Protein AF-A0A1E7GAS8-F1 (afdb_monomer)

Foldseek 3Di:
DKDKDKDFDAQVCVVVVVVVVVVVQWDFDDDDSGITITIHDPCVVVVVVVVVVVVVVVVVVVVVVVVVVVVD

Radius of gyration: 22.13 Å; Cα contacts (8 Å, |Δi|>4): 66; chains: 1; bounding box: 39×15×65 Å

Sequence (72 aa):
MANVIVMQVPKDKLQQEIECKIVDGWKLRKNNENIAVLTRRSGWENLLIHIAISLLMLESLYLFYHWVKDKN

pLDDT: mean 77.31, std 10.62, range [47.88, 95.31]

Solvent-accessible surface area (backbone atoms only — not comparable to full-atom values): 4118 Å² total; per-residue (Å²): 124,74,51,71,49,77,46,76,41,60,61,92,50,36,59,60,53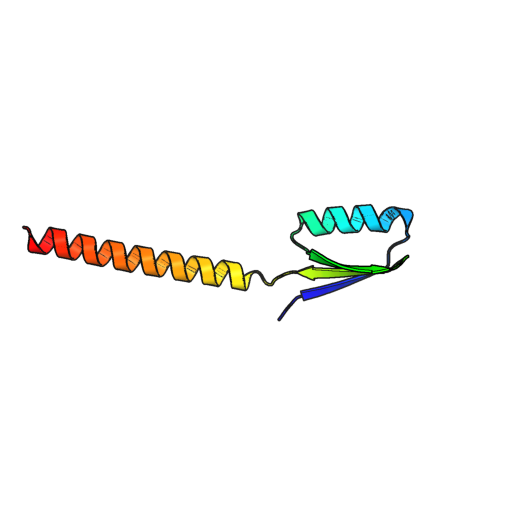,49,52,54,39,40,75,74,59,33,42,82,76,47,78,52,86,48,39,41,34,33,35,29,78,48,70,61,64,62,50,52,53,50,52,52,52,53,52,53,50,50,51,54,51,50,54,50,51,52,55,55,59,75,74,107

Structure (mmCIF, N/CA/C/O backbone):
data_AF-A0A1E7GAS8-F1
#
_entry.id   AF-A0A1E7GAS8-F1
#
loop_
_atom_site.group_PDB
_atom_site.id
_atom_site.type_symbol
_atom_site.label_atom_id
_atom_site.label_alt_id
_atom_site.label_comp_id
_atom_site.label_asym_id
_atom_site.label_entity_id
_atom_site.label_seq_id
_atom_site.pdbx_PDB_ins_code
_atom_site.Cartn_x
_atom_site.Cartn_y
_atom_site.Cartn_z
_atom_site.occupancy
_atom_site.B_iso_or_equiv
_atom_site.auth_seq_id
_atom_site.auth_comp_id
_atom_site.auth_asym_id
_atom_site.auth_atom_id
_atom_site.pdbx_PDB_model_num
ATOM 1 N N . MET A 1 1 ? -13.002 -5.511 -4.816 1.00 47.88 1 MET A N 1
ATOM 2 C CA . MET A 1 1 ? -13.561 -5.941 -3.513 1.00 47.88 1 MET A CA 1
ATOM 3 C C . MET A 1 1 ? -12.699 -5.367 -2.398 1.00 47.88 1 MET A C 1
ATOM 5 O O . MET A 1 1 ? -11.487 -5.541 -2.449 1.00 47.88 1 MET A O 1
ATOM 9 N N . ALA A 1 2 ? -13.285 -4.612 -1.466 1.00 58.28 2 ALA A N 1
ATOM 10 C CA . ALA A 1 2 ? -12.568 -4.063 -0.313 1.00 58.28 2 ALA A CA 1
ATOM 11 C C . ALA A 1 2 ? -12.564 -5.098 0.817 1.00 58.28 2 ALA A C 1
ATOM 13 O O . ALA A 1 2 ? -13.620 -5.630 1.151 1.00 58.28 2 ALA A O 1
ATOM 14 N N . ASN A 1 3 ? -11.396 -5.376 1.399 1.00 68.75 3 ASN A N 1
ATOM 15 C CA . ASN A 1 3 ? -11.314 -6.249 2.566 1.00 68.75 3 ASN A CA 1
ATOM 16 C C . ASN A 1 3 ? -11.749 -5.445 3.791 1.00 68.75 3 ASN A C 1
ATOM 18 O O . ASN A 1 3 ? -11.122 -4.437 4.124 1.00 68.75 3 ASN A O 1
ATOM 22 N N . VAL A 1 4 ? -12.838 -5.868 4.429 1.00 69.56 4 VAL A N 1
ATOM 23 C CA . VAL A 1 4 ? -13.369 -5.251 5.647 1.00 69.56 4 VAL A CA 1
ATOM 24 C C . VAL A 1 4 ? -13.098 -6.199 6.803 1.00 69.56 4 VAL A C 1
ATOM 26 O O . VAL A 1 4 ? -13.485 -7.362 6.732 1.00 69.56 4 VAL A O 1
ATOM 29 N N . ILE A 1 5 ? -12.455 -5.706 7.860 1.00 76.31 5 ILE A N 1
ATOM 30 C CA . ILE A 1 5 ? -12.360 -6.435 9.127 1.00 76.31 5 ILE A CA 1
ATOM 31 C C . ILE A 1 5 ? -13.067 -5.636 10.211 1.00 76.31 5 ILE A C 1
ATOM 33 O O . ILE A 1 5 ? -12.989 -4.406 10.262 1.00 76.31 5 ILE A O 1
ATOM 37 N N . VAL A 1 6 ? -13.775 -6.358 11.069 1.00 76.44 6 VAL A N 1
ATOM 38 C CA . VAL A 1 6 ? -14.420 -5.817 12.259 1.00 76.44 6 VAL A CA 1
ATOM 39 C C . VAL A 1 6 ? -13.634 -6.348 13.444 1.00 76.44 6 VAL A C 1
ATOM 41 O O . VAL A 1 6 ? -13.544 -7.560 13.626 1.0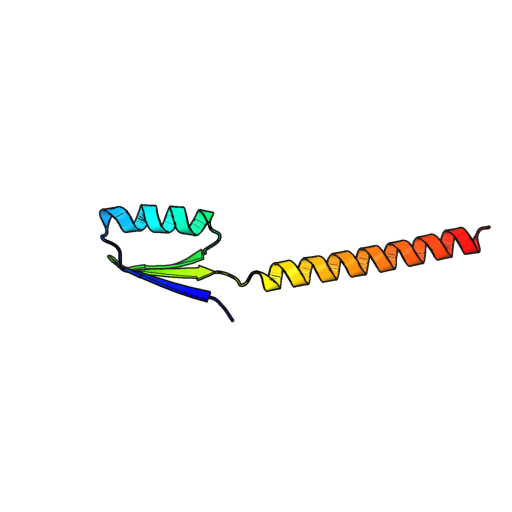0 76.44 6 VAL A O 1
ATOM 44 N N . MET A 1 7 ? -13.039 -5.451 14.221 1.00 72.50 7 MET A N 1
ATOM 45 C CA . MET A 1 7 ? -12.328 -5.797 15.446 1.00 72.50 7 MET A CA 1
ATOM 46 C C . MET A 1 7 ? -13.150 -5.326 16.641 1.00 72.50 7 MET A C 1
ATOM 48 O O . MET A 1 7 ? -13.473 -4.143 16.759 1.00 72.50 7 MET A O 1
ATOM 52 N N . GLN A 1 8 ? -13.506 -6.272 17.507 1.00 71.69 8 GLN A N 1
ATOM 53 C CA . GLN A 1 8 ? -14.032 -6.003 18.840 1.00 71.69 8 GLN A CA 1
ATOM 54 C C . GLN A 1 8 ? -12.898 -6.206 19.832 1.00 71.69 8 GLN A C 1
ATOM 56 O O . GLN A 1 8 ? -12.416 -7.322 20.009 1.00 71.69 8 GLN A O 1
ATOM 61 N N . VAL A 1 9 ? -12.458 -5.119 20.448 1.00 70.12 9 VAL A N 1
ATOM 62 C CA . VAL A 1 9 ? -11.363 -5.126 21.419 1.00 70.12 9 VAL A CA 1
ATOM 63 C C . VAL A 1 9 ? -11.727 -4.185 22.568 1.00 70.12 9 VAL A C 1
ATOM 65 O O . VAL A 1 9 ? -12.430 -3.198 22.330 1.00 70.12 9 VAL A O 1
ATOM 68 N N . PRO A 1 10 ? -11.294 -4.476 23.811 1.00 70.38 10 PRO A N 1
ATOM 69 C CA . PRO A 1 10 ? -11.560 -3.621 24.964 1.00 70.38 10 PRO A CA 1
ATOM 70 C C . PRO A 1 10 ? -11.056 -2.198 24.717 1.00 70.38 10 PRO A C 1
ATOM 72 O O . PRO A 1 10 ? -9.988 -2.026 24.124 1.00 70.38 10 PRO A O 1
ATOM 75 N N . LYS A 1 11 ? -11.795 -1.194 25.198 1.00 70.31 11 LYS A N 1
ATOM 76 C CA . LYS A 1 11 ? -11.536 0.238 24.968 1.00 70.31 11 LYS A CA 1
ATOM 77 C C . LYS A 1 11 ? -10.074 0.640 25.223 1.00 70.31 11 LYS A C 1
ATOM 79 O O . LYS A 1 11 ? -9.496 1.350 24.407 1.00 70.31 11 LYS A O 1
ATOM 84 N N . ASP A 1 12 ? -9.451 0.088 26.266 1.00 74.62 12 ASP A N 1
ATOM 85 C CA . ASP A 1 12 ? -8.044 0.326 26.630 1.00 74.62 12 ASP A CA 1
ATOM 86 C C . ASP A 1 12 ? -7.012 -0.168 25.601 1.00 74.62 12 ASP A C 1
ATOM 88 O O . ASP A 1 12 ? -5.897 0.342 25.549 1.00 74.62 12 ASP A O 1
ATOM 92 N N . LYS A 1 13 ? -7.360 -1.162 24.774 1.00 73.88 13 LYS A N 1
ATOM 93 C CA . LYS A 1 13 ? -6.467 -1.757 23.758 1.00 73.88 13 LYS A CA 1
ATOM 94 C C . LYS A 1 13 ? -6.884 -1.438 22.324 1.00 73.88 13 LYS A C 1
ATOM 96 O O . LYS A 1 13 ? -6.102 -1.641 21.398 1.00 73.88 13 LYS A O 1
ATOM 101 N N . LEU A 1 14 ? -8.101 -0.924 22.136 1.00 76.06 14 LEU A N 1
ATOM 102 C CA . LEU A 1 14 ? -8.691 -0.632 20.831 1.00 76.06 14 LEU A CA 1
ATOM 103 C C . LEU A 1 14 ? -7.835 0.354 20.028 1.00 76.06 14 LEU A C 1
ATOM 105 O O . LEU A 1 14 ? -7.591 0.137 18.846 1.00 76.06 14 LEU A O 1
ATOM 109 N N . GLN A 1 15 ? -7.348 1.416 20.671 1.00 76.56 15 GLN A N 1
ATOM 110 C CA . GLN A 1 15 ? -6.537 2.432 20.000 1.00 76.56 15 GLN A CA 1
ATOM 111 C C . GLN A 1 15 ? -5.182 1.874 19.543 1.00 76.56 15 GLN A C 1
ATOM 113 O O . GLN A 1 15 ? -4.786 2.106 18.404 1.00 76.56 15 GLN A O 1
ATOM 118 N N . GLN A 1 16 ? -4.531 1.065 20.3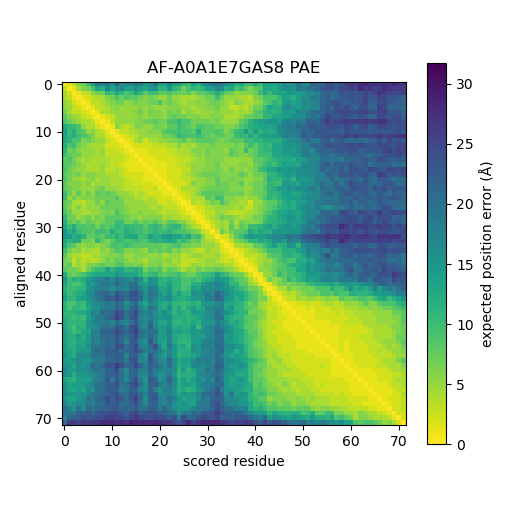82 1.00 80.06 16 GLN A N 1
ATOM 119 C CA . GLN A 1 16 ? -3.253 0.431 20.057 1.00 80.06 16 GLN A CA 1
ATOM 120 C C . GLN A 1 16 ? -3.391 -0.575 18.901 1.00 80.06 16 GLN A C 1
ATOM 122 O O . GLN A 1 16 ? -2.562 -0.605 17.994 1.00 80.06 16 GLN A O 1
ATOM 127 N N . GLU A 1 17 ? -4.463 -1.370 18.889 1.00 77.75 17 GLU A N 1
ATOM 128 C CA . GLU A 1 17 ? -4.775 -2.291 17.787 1.00 77.75 17 GLU A CA 1
ATOM 129 C C . GLU A 1 17 ? -5.069 -1.546 16.478 1.00 77.75 17 GLU A C 1
ATOM 131 O O . GLU A 1 17 ? -4.612 -1.963 15.411 1.00 77.75 17 GLU A O 1
ATOM 136 N N . ILE A 1 18 ? -5.787 -0.418 16.547 1.00 78.69 18 ILE A N 1
ATOM 137 C CA . ILE A 1 18 ? -6.025 0.448 15.387 1.00 78.69 18 ILE A CA 1
ATOM 138 C C . ILE A 1 18 ? -4.698 0.989 14.847 1.00 78.69 18 ILE A C 1
ATOM 140 O O . ILE A 1 18 ? -4.468 0.893 13.644 1.00 78.69 18 ILE A O 1
ATOM 144 N N . GLU A 1 19 ? -3.823 1.524 15.700 1.00 78.50 19 GLU A N 1
ATOM 145 C CA . GLU A 1 19 ? -2.512 2.048 15.287 1.00 78.50 19 GLU A CA 1
ATOM 146 C C . GLU A 1 19 ? -1.656 0.964 14.627 1.00 78.50 19 GLU A C 1
ATOM 148 O O . GLU A 1 19 ? -1.123 1.175 13.537 1.00 78.50 19 GLU A O 1
ATOM 153 N N . CYS A 1 20 ? -1.613 -0.230 15.221 1.00 77.81 20 CYS A N 1
ATOM 154 C CA . CYS A 1 20 ? -0.889 -1.372 14.670 1.00 77.81 20 CYS A CA 1
ATOM 155 C C . CYS A 1 20 ? -1.430 -1.764 13.279 1.00 77.81 20 CYS A C 1
ATOM 157 O O . CYS A 1 20 ? -0.676 -1.945 12.322 1.00 77.81 20 CYS A O 1
ATOM 159 N N . LYS A 1 21 ? -2.760 -1.797 13.117 1.00 76.88 21 LYS A N 1
ATOM 160 C CA . LYS A 1 21 ? -3.411 -2.097 11.830 1.00 76.88 21 LYS A CA 1
ATOM 161 C C . LYS A 1 21 ? -3.233 -0.989 10.792 1.00 76.88 21 LYS A C 1
ATOM 163 O O . LYS A 1 21 ? -3.166 -1.291 9.599 1.00 76.88 21 LYS A O 1
ATOM 168 N N . ILE A 1 22 ? -3.148 0.272 11.209 1.00 77.06 22 ILE A N 1
ATOM 169 C CA . ILE A 1 22 ? -2.854 1.395 10.310 1.00 77.06 22 ILE A CA 1
ATOM 170 C C . ILE A 1 22 ? -1.449 1.254 9.722 1.00 77.06 22 ILE A C 1
ATOM 172 O O . ILE A 1 22 ? -1.291 1.443 8.514 1.00 77.06 22 ILE A O 1
ATOM 176 N N . VAL A 1 23 ? -0.462 0.852 10.532 1.00 75.75 23 VAL A N 1
ATOM 177 C CA . VAL A 1 23 ? 0.899 0.547 10.051 1.00 75.75 23 VAL A CA 1
ATOM 178 C C . VAL A 1 23 ? 0.882 -0.596 9.025 1.00 75.75 23 VAL A C 1
ATOM 180 O O . VAL A 1 23 ? 1.553 -0.510 8.000 1.00 75.75 23 VAL A O 1
ATOM 183 N N . ASP A 1 24 ? 0.027 -1.604 9.215 1.00 70.75 24 ASP A N 1
ATOM 184 C CA . ASP A 1 24 ? -0.228 -2.693 8.250 1.00 70.75 24 ASP A CA 1
ATOM 185 C C . ASP A 1 24 ? -0.995 -2.262 6.971 1.00 70.75 24 ASP A C 1
ATOM 187 O O . ASP A 1 24 ? -1.329 -3.082 6.102 1.00 70.75 24 ASP A O 1
ATOM 191 N N . GLY A 1 25 ? -1.313 -0.972 6.831 1.00 70.31 25 GLY A N 1
ATOM 192 C CA . GLY A 1 25 ? -1.989 -0.411 5.661 1.00 70.31 25 GLY A CA 1
ATOM 193 C C . GLY A 1 25 ? -3.514 -0.551 5.683 1.00 70.31 25 GLY A C 1
ATOM 194 O O . GLY A 1 25 ? -4.162 -0.453 4.633 1.00 70.31 25 GLY A O 1
ATOM 195 N N . TRP A 1 26 ? -4.111 -0.783 6.853 1.00 78.88 26 TRP A N 1
ATOM 196 C CA . TRP A 1 26 ? -5.559 -0.721 7.034 1.00 78.88 26 TRP A CA 1
ATOM 197 C C . TRP A 1 26 ? -6.010 0.713 7.311 1.00 78.88 26 TRP A C 1
ATOM 199 O O . TRP A 1 26 ? -5.411 1.441 8.092 1.00 78.88 26 TRP A O 1
ATOM 209 N N . LYS A 1 27 ? -7.117 1.131 6.701 1.00 75.69 27 LYS A N 1
ATOM 210 C CA . LYS A 1 27 ? -7.757 2.420 6.976 1.00 75.69 27 LYS A CA 1
ATOM 211 C C . LYS A 1 27 ? -8.955 2.233 7.890 1.00 75.69 27 LYS A C 1
ATOM 213 O O . LYS A 1 27 ? -9.865 1.465 7.574 1.00 75.69 27 LYS A O 1
ATOM 218 N N . LEU A 1 28 ? -8.985 2.975 8.991 1.00 76.00 28 LEU A N 1
ATOM 219 C CA . LEU A 1 28 ? -10.143 3.045 9.875 1.00 76.00 28 LEU A CA 1
ATOM 220 C C . LEU A 1 28 ? -11.317 3.705 9.140 1.00 76.00 28 LEU A C 1
ATOM 222 O O . LEU A 1 28 ? -11.183 4.805 8.608 1.00 76.00 28 LEU A O 1
ATOM 226 N N . ARG A 1 29 ? -12.467 3.026 9.096 1.00 73.81 29 ARG A N 1
ATOM 227 C CA . ARG A 1 29 ? -13.691 3.537 8.461 1.00 73.81 29 ARG A CA 1
ATOM 228 C C . ARG A 1 29 ? -14.712 4.020 9.484 1.00 73.81 29 ARG A C 1
ATOM 230 O O . ARG A 1 29 ? -15.408 4.998 9.233 1.00 73.81 29 ARG A O 1
ATOM 237 N N . LYS A 1 30 ? -14.843 3.314 10.608 1.00 73.44 30 LYS A N 1
ATOM 238 C CA . LYS A 1 30 ? -15.782 3.662 11.679 1.00 73.44 30 LYS A CA 1
ATOM 239 C C . LYS A 1 30 ? -15.220 3.199 13.021 1.00 73.44 30 LYS A C 1
ATOM 241 O O . LYS A 1 30 ? -14.705 2.088 13.113 1.00 73.44 30 LYS A O 1
ATOM 246 N N . ASN A 1 31 ? -15.334 4.052 14.029 1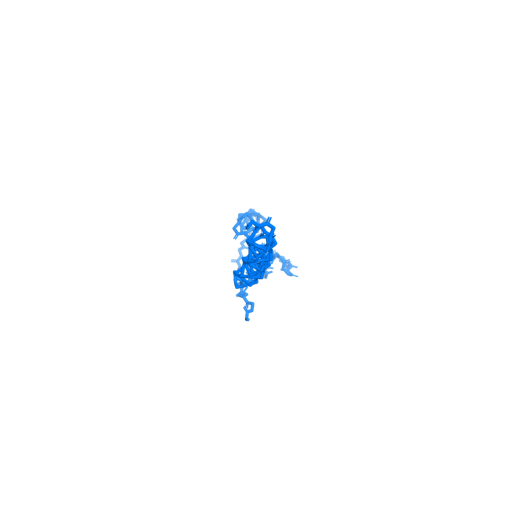.00 67.88 31 ASN A N 1
ATOM 247 C CA . ASN A 1 31 ? -14.990 3.771 15.419 1.00 67.88 31 ASN A CA 1
ATOM 248 C C . ASN A 1 31 ? -16.269 3.933 16.253 1.00 67.88 31 ASN A C 1
ATOM 250 O O . ASN A 1 31 ? -16.981 4.924 16.085 1.00 67.88 31 ASN A O 1
ATOM 254 N N . ASN A 1 32 ? -16.571 2.948 17.094 1.00 71.50 32 ASN A N 1
ATOM 255 C CA . ASN A 1 32 ? -17.538 3.044 18.183 1.00 71.50 32 ASN A CA 1
ATOM 256 C C . ASN A 1 32 ? -16.889 2.494 19.465 1.00 71.50 32 ASN A C 1
ATOM 258 O O . ASN A 1 32 ? -15.874 1.810 19.373 1.00 71.50 32 ASN A O 1
ATOM 262 N N . GLU A 1 33 ? -17.484 2.721 20.641 1.00 65.81 33 GLU A N 1
ATOM 263 C CA . GLU A 1 33 ? -16.816 2.535 21.948 1.00 65.81 33 GLU A CA 1
ATOM 264 C C . GLU A 1 33 ? -16.066 1.208 22.174 1.00 65.81 33 GLU A C 1
ATOM 266 O O . GLU A 1 33 ? -15.094 1.215 22.919 1.00 65.81 33 GLU A O 1
ATOM 271 N N . ASN A 1 34 ? -16.465 0.108 21.521 1.00 64.88 34 ASN A N 1
ATOM 272 C CA . ASN A 1 34 ? -15.776 -1.192 21.569 1.00 64.88 34 ASN A CA 1
ATOM 273 C C . ASN A 1 34 ? -15.610 -1.859 20.185 1.00 64.88 34 ASN A C 1
ATOM 275 O O . ASN A 1 34 ? -15.321 -3.054 20.107 1.00 64.88 34 ASN A O 1
ATOM 279 N N . ILE A 1 35 ? -15.863 -1.141 19.082 1.00 70.44 35 ILE A N 1
ATOM 280 C CA . ILE A 1 35 ? -15.860 -1.719 17.726 1.00 70.44 35 ILE A CA 1
ATOM 281 C C . ILE A 1 35 ? -15.081 -0.816 16.771 1.00 70.44 35 ILE A C 1
ATOM 283 O O . ILE A 1 35 ? -15.494 0.312 16.494 1.00 70.44 35 ILE A O 1
ATOM 287 N N . ALA A 1 36 ? -14.004 -1.349 16.195 1.00 73.06 36 ALA A N 1
ATOM 288 C CA . ALA A 1 36 ? -13.276 -0.726 15.097 1.00 73.06 36 ALA A CA 1
ATOM 289 C C . ALA A 1 36 ? -13.588 -1.448 13.782 1.00 73.06 36 ALA A C 1
ATOM 291 O O . ALA A 1 36 ? -13.371 -2.653 13.641 1.00 73.06 36 ALA A O 1
ATOM 292 N N . VAL A 1 37 ? -14.088 -0.702 12.797 1.00 75.19 37 VAL A N 1
ATOM 293 C CA . VAL A 1 37 ? -14.257 -1.195 11.426 1.00 75.19 37 VAL A CA 1
ATOM 294 C C . VAL A 1 37 ? -13.099 -0.674 10.592 1.00 75.19 37 VAL A C 1
ATOM 296 O O . VAL A 1 37 ? -12.994 0.529 10.334 1.00 75.19 37 VAL A O 1
ATOM 299 N N . LEU A 1 38 ? -12.244 -1.590 10.156 1.00 77.12 38 LEU A N 1
ATOM 300 C C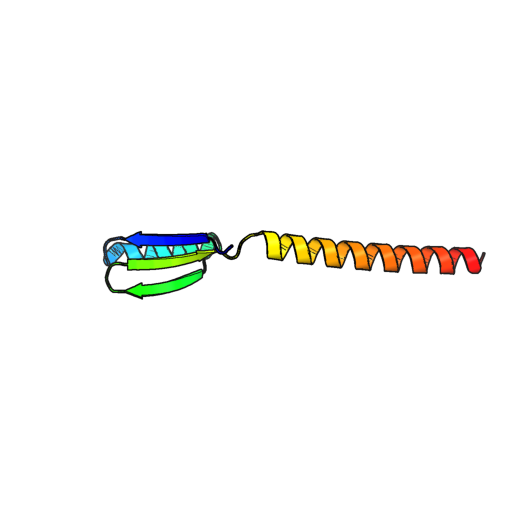A . LEU A 1 38 ? -11.067 -1.314 9.345 1.00 77.12 38 LEU A CA 1
ATOM 301 C C . LEU A 1 38 ? -11.309 -1.813 7.922 1.00 77.12 38 LEU A C 1
ATOM 303 O O . LEU A 1 38 ? -11.906 -2.862 7.683 1.00 77.12 38 LEU A O 1
ATOM 307 N N . THR A 1 39 ? -10.824 -1.049 6.957 1.00 74.06 39 THR A N 1
ATOM 308 C CA . THR A 1 39 ? -10.910 -1.371 5.537 1.00 74.06 39 THR A CA 1
ATOM 309 C C . THR A 1 39 ? -9.531 -1.314 4.920 1.00 74.06 39 THR A C 1
ATOM 311 O O . THR A 1 39 ? -8.819 -0.325 5.072 1.00 74.06 39 THR A O 1
ATOM 314 N N . ARG A 1 40 ? -9.140 -2.363 4.206 1.00 68.69 40 ARG A N 1
ATOM 315 C CA . ARG A 1 40 ? -7.902 -2.372 3.430 1.00 68.69 40 ARG A CA 1
ATOM 316 C C . ARG A 1 40 ? -8.247 -2.213 1.961 1.00 68.69 40 ARG A C 1
ATOM 318 O O . ARG A 1 40 ? -9.050 -2.977 1.413 1.00 68.69 40 ARG A O 1
ATOM 325 N N . ARG A 1 41 ? -7.629 -1.220 1.319 1.00 63.47 41 ARG A N 1
ATOM 326 C CA . ARG A 1 41 ? -7.630 -1.140 -0.142 1.00 63.47 41 ARG A CA 1
ATOM 327 C C . ARG A 1 41 ? -6.852 -2.340 -0.664 1.00 63.47 41 ARG A C 1
ATOM 329 O O . ARG A 1 41 ? -5.739 -2.611 -0.222 1.00 63.47 41 ARG A O 1
ATOM 336 N N . SER A 1 42 ? -7.496 -3.108 -1.529 1.00 62.59 42 SER A N 1
ATOM 337 C CA . SER A 1 42 ? -6.913 -4.313 -2.101 1.00 62.59 42 SER A CA 1
ATOM 338 C C . SER A 1 42 ? -5.658 -3.940 -2.895 1.00 62.59 42 SER A C 1
ATOM 340 O O . SER A 1 42 ? -5.694 -2.987 -3.671 1.00 62.59 42 SER A O 1
ATOM 342 N N . GLY A 1 43 ? -4.558 -4.682 -2.721 1.00 62.94 43 GLY A N 1
ATOM 343 C CA . GLY A 1 43 ? -3.251 -4.386 -3.338 1.00 62.94 43 GLY A CA 1
ATOM 344 C C . GLY A 1 43 ? -3.252 -4.329 -4.874 1.00 62.94 43 GLY A C 1
ATOM 345 O O . GLY A 1 43 ? -2.284 -3.877 -5.477 1.00 62.94 43 GLY A O 1
ATOM 346 N N . TRP A 1 44 ? -4.358 -4.725 -5.505 1.00 62.34 44 TRP A N 1
ATOM 347 C CA . TRP A 1 44 ? -4.588 -4.649 -6.944 1.00 62.34 44 TRP A CA 1
ATOM 348 C C . TRP A 1 44 ? -4.558 -3.225 -7.499 1.00 62.34 44 TRP A C 1
ATOM 350 O O . TRP A 1 44 ? -4.082 -3.038 -8.612 1.00 62.34 44 TRP A O 1
ATOM 360 N N . GLU A 1 45 ? -4.995 -2.208 -6.747 1.00 64.19 45 GLU A N 1
ATOM 361 C CA . GLU A 1 45 ? -4.875 -0.817 -7.221 1.00 64.19 45 GLU A CA 1
ATOM 362 C C . GLU A 1 45 ? -3.407 -0.413 -7.395 1.00 64.19 45 GLU A C 1
ATOM 364 O O . GLU A 1 45 ? -3.058 0.240 -8.375 1.00 64.19 45 GLU A O 1
ATOM 369 N N . ASN A 1 46 ? -2.529 -0.866 -6.496 1.00 69.19 46 ASN A N 1
ATOM 370 C CA . ASN A 1 46 ? -1.099 -0.593 -6.605 1.00 69.19 46 ASN A CA 1
ATOM 371 C C . ASN A 1 46 ? -0.465 -1.353 -7.784 1.00 69.19 46 ASN A C 1
ATOM 373 O O . ASN A 1 46 ? 0.417 -0.825 -8.459 1.00 69.19 46 ASN A O 1
ATOM 377 N N . LEU A 1 47 ? -0.956 -2.566 -8.066 1.00 77.00 47 LEU A N 1
ATOM 378 C CA . LEU A 1 47 ? -0.527 -3.379 -9.206 1.00 77.00 47 LEU A CA 1
ATOM 379 C C . LEU A 1 47 ? -0.910 -2.729 -10.547 1.00 77.00 47 LEU A C 1
ATOM 381 O O . LEU A 1 47 ? -0.094 -2.675 -11.461 1.00 77.00 47 LEU A O 1
ATOM 385 N N . LEU A 1 48 ? -2.128 -2.186 -10.650 1.00 79.69 48 LEU A N 1
ATOM 386 C CA . LEU A 1 48 ? -2.606 -1.500 -11.855 1.00 79.69 48 LEU A CA 1
ATOM 387 C C . LEU A 1 48 ? -1.790 -0.239 -12.164 1.00 79.69 48 LEU A C 1
ATOM 389 O O . LEU A 1 48 ? -1.460 0.003 -13.323 1.00 79.69 48 LEU A O 1
ATOM 393 N N . ILE A 1 49 ? -1.413 0.526 -11.135 1.00 82.25 49 ILE A N 1
ATOM 394 C CA . ILE A 1 49 ? -0.537 1.696 -11.296 1.00 82.25 49 ILE A CA 1
ATOM 395 C C . ILE A 1 49 ? 0.839 1.270 -11.823 1.00 82.25 49 ILE A C 1
ATOM 397 O O . ILE A 1 49 ? 1.358 1.894 -12.745 1.00 82.25 49 ILE A O 1
ATOM 401 N N . HIS A 1 50 ? 1.410 0.186 -11.290 1.00 81.44 50 HIS A N 1
ATOM 402 C CA . HIS A 1 50 ? 2.701 -0.322 -11.763 1.00 81.44 50 HIS A CA 1
ATOM 403 C C . HIS A 1 50 ? 2.637 -0.770 -13.226 1.00 81.44 50 HIS A C 1
ATOM 405 O O . HIS A 1 50 ? 3.509 -0.399 -14.006 1.00 81.44 50 HIS A O 1
ATOM 411 N N . ILE A 1 51 ? 1.584 -1.490 -13.622 1.00 88.94 51 ILE A N 1
ATOM 412 C CA . ILE A 1 51 ? 1.390 -1.924 -15.014 1.00 88.94 51 ILE A CA 1
ATOM 413 C C . ILE A 1 51 ? 1.287 -0.716 -15.956 1.00 88.94 51 ILE A C 1
ATOM 415 O O . ILE A 1 51 ? 1.924 -0.707 -17.010 1.00 88.94 51 ILE A O 1
ATOM 419 N N . ALA A 1 52 ? 0.537 0.320 -15.571 1.00 90.81 52 ALA A N 1
ATOM 420 C CA . ALA A 1 52 ? 0.401 1.535 -16.373 1.00 90.81 52 ALA A CA 1
ATOM 421 C C . ALA A 1 52 ? 1.745 2.263 -16.560 1.00 90.81 52 ALA A C 1
ATOM 423 O O . ALA A 1 52 ? 2.082 2.660 -17.675 1.00 90.81 52 ALA A O 1
ATOM 424 N N . ILE A 1 53 ? 2.542 2.389 -15.493 1.00 93.12 53 ILE A N 1
ATOM 425 C CA . ILE A 1 53 ? 3.876 3.007 -15.557 1.00 93.12 53 ILE A CA 1
ATOM 426 C C . ILE A 1 53 ? 4.819 2.180 -16.440 1.00 93.12 53 ILE A C 1
ATOM 428 O O . ILE A 1 53 ? 5.543 2.744 -17.260 1.00 93.12 53 ILE A O 1
ATOM 432 N N . SER A 1 54 ? 4.802 0.850 -16.308 1.00 92.62 54 SER A N 1
ATOM 433 C CA . SER A 1 54 ? 5.635 -0.033 -17.129 1.00 92.62 54 SER A CA 1
ATOM 434 C C . SER A 1 54 ? 5.306 0.078 -18.620 1.00 92.62 54 SER A C 1
ATOM 436 O O . SER A 1 54 ? 6.228 0.119 -19.432 1.00 92.62 54 SER A O 1
ATOM 438 N N . LEU A 1 55 ? 4.023 0.177 -18.985 1.00 94.81 55 LEU A N 1
ATOM 439 C CA . LEU A 1 55 ? 3.601 0.377 -20.377 1.00 94.81 55 LEU A CA 1
ATOM 440 C C . LEU A 1 55 ? 4.085 1.720 -20.934 1.00 94.81 55 LEU A C 1
ATOM 442 O O . LEU A 1 55 ? 4.653 1.753 -22.024 1.00 94.81 55 LEU A O 1
ATOM 446 N N . LEU A 1 56 ? 3.939 2.801 -20.162 1.00 94.12 56 LEU A N 1
ATOM 447 C CA . LEU A 1 5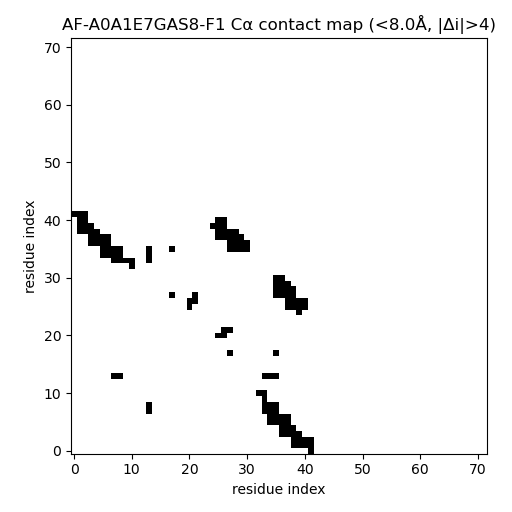6 ? 4.414 4.130 -20.562 1.00 94.12 56 LEU A CA 1
ATOM 448 C C . LEU A 1 56 ? 5.934 4.169 -20.760 1.00 94.12 56 LEU A C 1
ATOM 450 O O . LEU A 1 56 ? 6.421 4.767 -21.723 1.00 94.12 56 LEU A O 1
ATOM 454 N N . MET A 1 57 ? 6.697 3.516 -19.876 1.00 94.69 57 MET A N 1
ATOM 455 C CA . MET A 1 57 ? 8.144 3.380 -20.059 1.00 94.69 57 MET A CA 1
ATOM 456 C C . MET A 1 57 ? 8.481 2.615 -21.338 1.00 94.69 57 MET A C 1
ATOM 458 O O . MET A 1 5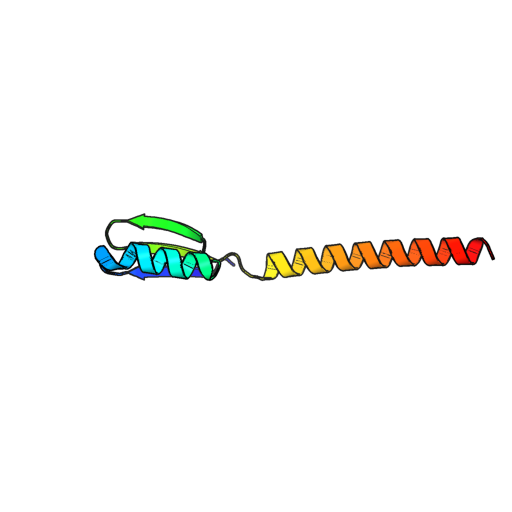7 ? 9.360 3.049 -22.078 1.00 94.69 57 MET A O 1
ATOM 462 N N . LEU A 1 58 ? 7.798 1.498 -21.602 1.00 95.31 58 LEU A N 1
ATOM 463 C CA . LEU A 1 58 ? 8.063 0.666 -22.775 1.00 95.31 58 LEU A CA 1
ATOM 464 C C . LEU A 1 58 ? 7.810 1.435 -24.080 1.00 95.31 58 LEU A C 1
ATOM 466 O O . LEU A 1 58 ? 8.636 1.394 -24.991 1.00 95.31 58 LEU A O 1
ATOM 470 N N . GLU A 1 59 ? 6.704 2.176 -24.148 1.00 92.81 59 GLU A N 1
ATOM 471 C CA . GLU A 1 59 ? 6.354 3.018 -25.295 1.00 92.81 59 GLU A CA 1
ATOM 472 C C . GLU A 1 59 ? 7.377 4.143 -25.505 1.00 92.81 59 GLU A C 1
ATOM 474 O O . GLU A 1 59 ? 7.858 4.356 -26.620 1.00 92.81 59 GLU A O 1
ATOM 479 N N . SER A 1 60 ? 7.798 4.798 -24.419 1.00 92.69 60 SER A N 1
ATOM 480 C CA . SER A 1 60 ? 8.840 5.832 -24.463 1.00 92.69 60 SER A CA 1
ATOM 481 C C . SER A 1 60 ? 10.166 5.280 -24.996 1.00 92.69 60 SER A C 1
ATOM 483 O O . SER A 1 60 ? 10.837 5.920 -25.808 1.00 92.69 60 SER A O 1
ATOM 485 N N . LEU A 1 61 ? 10.534 4.069 -24.569 1.00 94.25 61 LEU A N 1
ATOM 486 C CA . LEU A 1 61 ? 11.768 3.400 -24.981 1.00 94.25 61 LEU A CA 1
ATOM 487 C C . LEU A 1 61 ? 11.717 2.974 -26.455 1.00 94.25 61 LEU A C 1
ATOM 489 O O . LEU A 1 61 ? 12.713 3.095 -27.168 1.00 94.25 61 LEU A O 1
ATOM 493 N N . TYR A 1 62 ? 10.549 2.531 -26.927 1.00 93.31 62 TYR A N 1
ATOM 494 C CA . TYR A 1 62 ? 10.313 2.189 -28.328 1.00 93.31 62 TYR A CA 1
ATOM 495 C C . TYR A 1 62 ? 10.441 3.410 -29.247 1.00 93.31 62 TYR A C 1
ATOM 497 O O . TYR A 1 62 ? 11.153 3.353 -30.252 1.00 93.31 62 TYR A O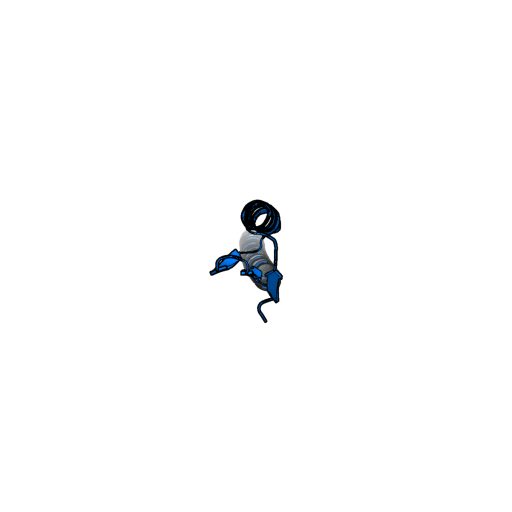 1
ATOM 505 N N . LEU A 1 63 ? 9.811 4.530 -28.880 1.00 91.31 63 LEU A N 1
ATOM 506 C CA . LEU A 1 63 ? 9.917 5.786 -29.628 1.00 91.31 63 LEU A CA 1
ATOM 507 C C . LEU A 1 63 ? 11.364 6.285 -29.680 1.00 91.31 63 LEU A C 1
ATOM 509 O O . LEU A 1 63 ? 11.843 6.682 -30.742 1.00 91.31 63 LEU A O 1
ATOM 513 N N . PHE A 1 64 ? 12.077 6.212 -28.554 1.00 92.62 64 PHE A N 1
ATOM 514 C CA . PHE A 1 64 ? 13.487 6.583 -28.491 1.00 92.62 64 PHE A CA 1
ATOM 515 C C . PHE A 1 64 ? 14.351 5.704 -29.404 1.00 92.62 64 PHE A C 1
ATOM 517 O O . PHE A 1 64 ? 15.148 6.222 -30.184 1.00 92.62 64 PHE A O 1
ATOM 524 N N . TYR A 1 65 ? 14.162 4.383 -29.360 1.00 92.81 65 TYR A N 1
ATOM 525 C CA . TYR A 1 65 ? 14.884 3.452 -30.226 1.00 92.81 65 TYR A CA 1
ATOM 526 C C . TYR A 1 65 ? 14.622 3.726 -31.711 1.00 92.81 65 TYR A C 1
ATOM 528 O O . TYR A 1 65 ? 15.566 3.792 -32.499 1.00 92.81 65 TYR A O 1
ATOM 536 N N . HIS A 1 66 ? 13.357 3.924 -32.094 1.00 89.00 66 HIS A N 1
ATOM 537 C CA . HIS A 1 66 ? 13.002 4.238 -33.475 1.00 89.00 66 HIS A CA 1
ATOM 538 C C . HIS A 1 66 ? 13.627 5.561 -33.928 1.00 89.00 66 HIS A C 1
ATOM 540 O O . HIS A 1 66 ? 14.153 5.637 -35.031 1.00 89.00 66 HIS A O 1
ATOM 546 N N . TRP A 1 67 ? 13.621 6.591 -33.080 1.00 90.25 67 TRP A N 1
ATOM 547 C CA . TRP A 1 67 ? 14.238 7.881 -33.391 1.00 90.25 67 TRP A CA 1
ATOM 548 C C . TRP A 1 67 ? 15.757 7.789 -33.573 1.00 90.25 67 TRP A C 1
ATOM 550 O O . TRP A 1 67 ? 16.305 8.401 -34.486 1.00 90.25 67 TRP A O 1
ATOM 560 N N . VAL A 1 68 ? 16.448 7.011 -32.732 1.00 90.19 68 VAL A N 1
ATOM 561 C CA . VAL A 1 68 ? 17.894 6.774 -32.881 1.00 90.19 68 VAL A CA 1
ATOM 562 C C . VAL A 1 68 ? 18.187 5.999 -34.165 1.00 90.19 68 VAL A C 1
ATOM 564 O O . VAL A 1 68 ? 19.127 6.339 -34.876 1.00 90.19 68 VAL A O 1
ATOM 567 N N . LYS A 1 69 ? 17.375 4.983 -34.477 1.00 85.75 69 LYS A N 1
ATOM 568 C CA . LYS A 1 69 ? 17.528 4.167 -35.686 1.00 85.75 69 LYS A CA 1
ATOM 569 C C . LYS A 1 69 ? 17.229 4.944 -36.970 1.00 85.75 69 LYS A C 1
ATOM 571 O O . LYS A 1 69 ? 17.908 4.734 -37.959 1.00 85.75 69 LYS A O 1
ATOM 576 N N . ASP A 1 70 ? 16.237 5.828 -36.961 1.00 78.88 70 ASP A N 1
ATOM 577 C CA . ASP A 1 70 ? 15.906 6.691 -38.105 1.00 78.88 70 ASP A CA 1
ATOM 578 C C . ASP A 1 70 ? 17.032 7.695 -38.414 1.00 78.88 70 ASP A C 1
ATOM 580 O O . ASP A 1 70 ? 17.240 8.086 -39.559 1.00 78.88 70 ASP A O 1
ATOM 584 N N . LYS A 1 71 ? 17.810 8.072 -37.392 1.00 73.06 71 LYS A N 1
ATOM 585 C CA . LYS A 1 71 ? 18.935 9.003 -37.516 1.00 73.06 71 LYS A CA 1
ATOM 586 C C . LYS A 1 71 ? 20.267 8.383 -37.954 1.00 73.06 71 LYS A C 1
ATOM 588 O O . LYS A 1 71 ? 21.201 9.156 -38.174 1.00 73.06 71 LYS A O 1
ATOM 593 N N . ASN A 1 72 ? 20.387 7.057 -38.036 1.00 56.31 72 ASN A N 1
ATOM 594 C CA . ASN A 1 72 ? 21.651 6.357 -38.293 1.00 56.31 72 ASN A CA 1
ATOM 595 C C . ASN A 1 72 ? 21.564 5.427 -39.501 1.00 56.31 72 ASN A C 1
ATOM 597 O O . ASN A 1 72 ? 22.402 5.576 -40.413 1.00 56.31 72 ASN A O 1
#

Mean predicted aligned error: 11.75 Å

Secondary structure (DSSP, 8-state):
--EEEEEE--HHHHHHHHHHHHHTTPEEEEEETTEEEEEE--THHHHHHHHHHHHHHHHHHHHHHHHHHHT-

Nearest PDB structures (foldseek):
  4z1z-assembly2_B  TM=4.863E-01  e=2.460E+00  Sordaria macrospora k-hell
  5oqj-assembly1_5  TM=3.871E-01  e=1.665E+00  Saccharomyces cerevisiae S288C
  7zs9-assembly1_5  TM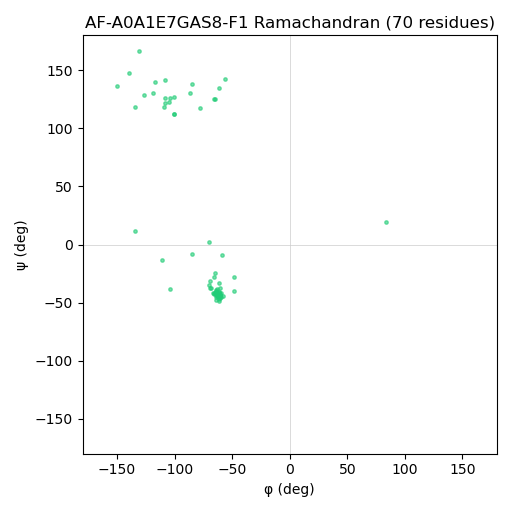=3.923E-01  e=4.421E+00  Saccharomyces cerevisiae
  6u9h-assembly1_F  TM=3.928E-01  e=5.374E+00  Arabidopsis thaliana